Protein AF-A0A9X8E441-F1 (afdb_monomer)

Secondary structure (DSSP, 8-state):
-PEEP-TTTHHHHH-TTSTT---EEEEEE-TT--------SSGGG-SSEEEEEETTT-HHHHHHTT--SSSEEEEEETTEEEEE-S--SHHHHHHIIIIITTS--SS--EEE-

Organism: Aphanomyces astaci (NCBI:txid112090)

Mean predicted aligned error: 7.41 Å

Foldseek 3Di:
DEAEDAPVCCCVPQVLQDQPGAKEKEWAAAPPPPPCPDLPDQCPPDPHHYYYYHCVVRVVVCVVVVPDDPGWIWIRHRQKIWTDPDDSDPVVVNVCSVCVVPDDDDRIDMDGD

InterPro domains:
  IPR013766 Thioredoxin domain [PF00085] (2-95)
  IPR036249 Thioredoxin-like superfamily [SSF52833] (2-96)
  IPR051063 Protein Disulfide Isomerase [PTHR45672] (1-96)

Radius of gyration: 13.12 Å; Cα contacts (8 Å, |Δi|>4): 179; chains: 1; bounding box: 28×28×32 Å

pLDDT: mean 77.21, std 14.41, range [37.09, 93.19]

Solvent-accessible surface area (backbone atoms only — not comparable to full-atom values): 6696 Å² total; per-residue (Å²): 112,79,45,80,42,47,76,84,43,37,57,77,73,47,32,45,72,34,76,82,28,62,52,33,42,35,36,35,33,45,93,84,58,87,77,75,75,72,86,68,81,69,58,74,82,51,92,55,50,45,31,36,28,55,45,77,80,30,52,67,53,28,59,75,70,65,58,86,66,72,75,38,39,37,36,31,41,58,20,28,37,32,48,60,82,71,65,90,45,56,68,56,47,52,52,34,72,78,45,37,83,77,54,73,94,79,85,62,59,72,42,80,94

Structure (mmCIF, N/CA/C/O backbone):
data_AF-A0A9X8E441-F1
#
_entry.id   AF-A0A9X8E441-F1
#
loop_
_atom_site.group_PDB
_atom_site.id
_atom_site.type_symbol
_atom_site.label_atom_id
_atom_site.label_alt_id
_atom_site.label_comp_id
_atom_site.label_asym_id
_atom_site.label_entity_id
_atom_site.label_seq_id
_atom_site.pdbx_PDB_ins_code
_atom_site.Cartn_x
_atom_s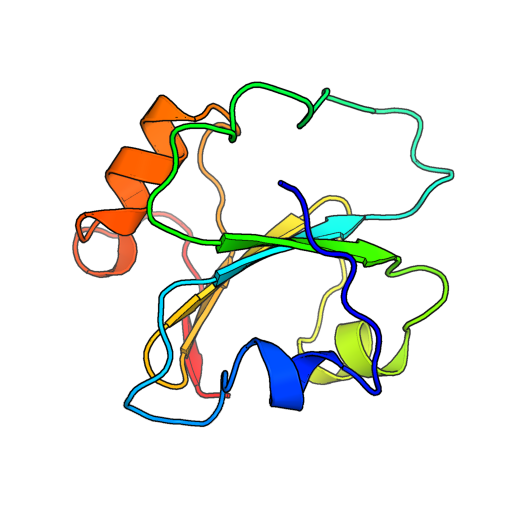ite.Cartn_y
_atom_site.Cartn_z
_atom_site.occupancy
_atom_site.B_iso_or_equiv
_atom_site.auth_seq_id
_atom_site.auth_comp_id
_atom_site.auth_asym_id
_atom_site.auth_atom_id
_atom_site.pdbx_PDB_model_num
ATOM 1 N N . MET A 1 1 ? 0.567 1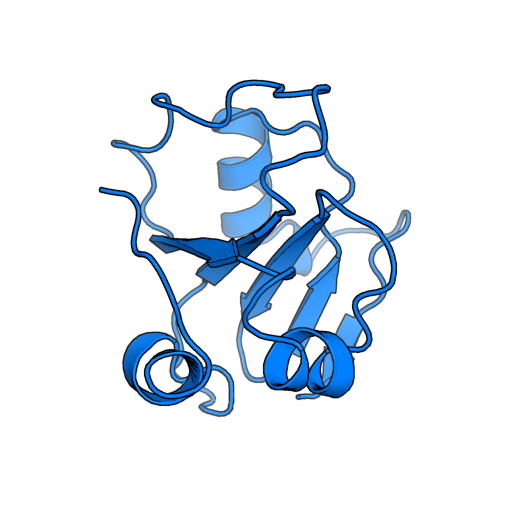2.568 -8.072 1.00 56.38 1 MET A N 1
ATOM 2 C CA . MET A 1 1 ? -0.445 12.616 -6.972 1.00 56.38 1 MET A CA 1
ATOM 3 C C . MET A 1 1 ? -0.461 11.290 -6.216 1.00 56.38 1 MET A C 1
ATOM 5 O O . MET A 1 1 ? -0.516 10.255 -6.862 1.00 56.38 1 MET A O 1
ATOM 9 N N . VAL A 1 2 ? -0.420 11.305 -4.878 1.00 69.50 2 VAL A N 1
ATOM 10 C CA . VAL A 1 2 ? -0.570 10.093 -4.041 1.00 69.50 2 VAL A CA 1
ATOM 11 C C . VAL A 1 2 ? -1.999 10.043 -3.505 1.00 69.50 2 VAL A C 1
ATOM 13 O O . VAL A 1 2 ? -2.449 11.026 -2.919 1.00 69.50 2 VAL A O 1
ATOM 16 N N . ILE A 1 3 ? -2.706 8.932 -3.717 1.00 83.62 3 ILE A N 1
ATOM 17 C CA . ILE A 1 3 ? -4.089 8.745 -3.250 1.00 83.62 3 ILE A CA 1
ATOM 18 C C . ILE A 1 3 ? -4.087 8.032 -1.896 1.00 83.62 3 ILE A C 1
ATOM 20 O O . ILE A 1 3 ? -3.486 6.970 -1.755 1.00 83.62 3 ILE A O 1
ATOM 24 N N . THR A 1 4 ? -4.797 8.567 -0.907 1.00 88.44 4 THR A N 1
ATOM 25 C CA . THR A 1 4 ? -5.047 7.837 0.343 1.00 88.44 4 THR A CA 1
ATOM 26 C C . THR A 1 4 ? -6.273 6.946 0.181 1.00 88.44 4 THR A C 1
ATOM 28 O O . THR A 1 4 ? -7.356 7.430 -0.146 1.00 88.44 4 THR A O 1
ATOM 31 N N . LEU A 1 5 ? -6.101 5.646 0.410 1.00 90.88 5 LEU A N 1
ATOM 32 C CA . LEU A 1 5 ? -7.180 4.665 0.409 1.00 90.88 5 LEU A CA 1
ATOM 33 C C . LEU A 1 5 ? -7.572 4.326 1.847 1.00 90.88 5 LEU A C 1
ATOM 35 O O . LEU A 1 5 ? -6.716 4.144 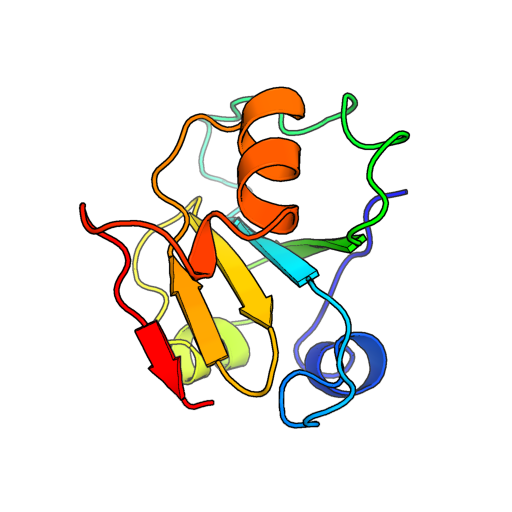2.713 1.00 90.88 5 LEU A O 1
ATOM 39 N N . THR A 1 6 ? -8.873 4.194 2.069 1.00 93.19 6 THR A N 1
ATOM 40 C CA . THR A 1 6 ? -9.473 3.706 3.313 1.00 93.19 6 THR A CA 1
ATOM 41 C C . THR A 1 6 ? -10.188 2.387 3.039 1.00 93.19 6 THR A C 1
ATOM 43 O O . THR A 1 6 ? -10.305 1.963 1.887 1.00 93.19 6 THR A O 1
ATOM 46 N N . ALA A 1 7 ? -10.695 1.732 4.086 1.00 90.25 7 ALA A N 1
ATOM 47 C CA . ALA A 1 7 ? -11.523 0.535 3.921 1.00 90.25 7 ALA A CA 1
ATOM 48 C C . ALA A 1 7 ? -12.721 0.769 2.977 1.00 90.25 7 ALA A C 1
ATOM 50 O O . ALA A 1 7 ? -13.038 -0.108 2.179 1.00 90.25 7 ALA A O 1
ATOM 51 N N . ASP A 1 8 ? -13.311 1.967 3.011 1.00 92.06 8 ASP A N 1
ATOM 52 C CA . ASP A 1 8 ? -14.496 2.311 2.220 1.00 92.06 8 ASP A CA 1
ATOM 53 C C . ASP A 1 8 ? -14.162 2.666 0.766 1.00 92.06 8 ASP A C 1
ATOM 55 O O . ASP A 1 8 ? -14.963 2.436 -0.140 1.00 92.06 8 ASP A O 1
ATOM 59 N N . THR A 1 9 ? -12.980 3.240 0.519 1.00 93.19 9 THR A N 1
ATOM 60 C CA . THR A 1 9 ? -12.609 3.727 -0.818 1.00 93.19 9 THR A CA 1
ATOM 61 C C . THR A 1 9 ? -11.764 2.741 -1.611 1.00 93.19 9 THR A C 1
ATOM 63 O O . THR A 1 9 ? -11.660 2.887 -2.829 1.00 93.19 9 THR A O 1
ATOM 66 N N . PHE A 1 10 ? -11.179 1.730 -0.958 1.00 93.12 10 PHE A N 1
ATOM 67 C CA . PHE A 1 10 ? -10.240 0.808 -1.593 1.00 93.12 10 PHE A CA 1
ATOM 68 C C . PHE A 1 10 ? -10.838 0.133 -2.829 1.00 93.12 10 PHE A C 1
ATOM 70 O O . PHE A 1 10 ? -10.311 0.302 -3.925 1.00 93.12 10 PHE A O 1
ATOM 77 N N . ASP A 1 11 ? -11.938 -0.609 -2.687 1.00 90.69 11 ASP A N 1
ATOM 78 C CA . ASP A 1 11 ? -12.504 -1.365 -3.813 1.00 90.69 11 ASP A CA 1
ATOM 79 C C . ASP A 1 11 ? -13.086 -0.437 -4.884 1.00 90.69 11 ASP A C 1
ATOM 81 O O . ASP A 1 11 ? -12.937 -0.700 -6.075 1.00 90.69 11 ASP A O 1
ATOM 85 N N . VAL A 1 12 ? -13.688 0.682 -4.471 1.00 90.56 12 VAL A N 1
ATOM 86 C CA . VAL A 1 12 ? -14.288 1.662 -5.386 1.00 90.56 12 VAL A CA 1
ATOM 87 C C . VAL A 1 12 ? -13.230 2.285 -6.294 1.00 90.56 12 VAL A C 1
ATOM 89 O O . VAL A 1 12 ? -13.448 2.395 -7.500 1.00 90.56 12 VAL A O 1
ATOM 92 N N . LEU A 1 13 ? -12.085 2.674 -5.732 1.00 89.88 13 LEU A N 1
ATOM 93 C CA . LEU A 1 13 ? -11.034 3.364 -6.477 1.00 89.88 13 LEU A CA 1
ATOM 94 C C . LEU A 1 13 ? -10.119 2.395 -7.222 1.00 89.88 13 LEU A C 1
ATOM 96 O O . LEU A 1 13 ? -9.777 2.642 -8.375 1.00 89.88 13 LEU A O 1
ATOM 100 N N . THR A 1 14 ? -9.734 1.290 -6.584 1.00 87.31 14 THR A N 1
ATOM 101 C CA . THR A 1 14 ? -8.782 0.344 -7.183 1.00 87.31 14 THR A CA 1
ATOM 102 C C . THR A 1 14 ? -9.440 -0.614 -8.160 1.00 87.31 14 THR A C 1
ATOM 104 O O . THR A 1 14 ? -8.769 -1.113 -9.060 1.00 87.31 14 THR A O 1
ATOM 107 N N . GLN A 1 15 ? -10.736 -0.898 -7.972 1.00 87.31 15 GLN A N 1
ATOM 108 C CA . GLN A 1 15 ? -11.447 -1.970 -8.663 1.00 87.31 15 GLN A CA 1
ATOM 109 C C . GLN A 1 15 ? -10.694 -3.305 -8.567 1.00 87.31 15 GLN A C 1
ATOM 111 O O . GLN A 1 15 ? -10.771 -4.109 -9.484 1.00 87.31 15 GLN A O 1
ATOM 116 N N . ALA A 1 16 ? -9.948 -3.559 -7.483 1.00 82.25 16 ALA A N 1
ATOM 117 C CA . ALA A 1 16 ? -8.950 -4.632 -7.423 1.00 82.25 16 ALA A CA 1
ATOM 118 C C . ALA A 1 16 ? -9.498 -6.049 -7.696 1.00 82.25 16 ALA A C 1
ATOM 120 O O . ALA A 1 16 ? -8.729 -6.939 -8.046 1.00 82.25 16 ALA A O 1
ATOM 121 N N . THR A 1 17 ? -10.810 -6.259 -7.569 1.00 82.44 17 THR A N 1
ATOM 122 C CA . THR A 1 17 ? -11.516 -7.516 -7.877 1.00 82.44 17 THR A CA 1
ATOM 123 C C . THR A 1 17 ? -12.067 -7.594 -9.311 1.00 82.44 17 THR A C 1
ATOM 125 O O . THR A 1 17 ? -12.613 -8.627 -9.698 1.00 82.44 17 THR A O 1
ATOM 128 N N . SER A 1 18 ? -11.898 -6.546 -10.119 1.00 83.00 18 SER A N 1
ATOM 129 C CA . SER A 1 18 ? -12.250 -6.484 -11.540 1.00 83.00 18 SER A CA 1
ATOM 130 C C . SER A 1 18 ? -11.085 -6.928 -12.424 1.00 83.00 18 SER A C 1
ATOM 132 O O . SER A 1 18 ? -9.918 -6.646 -12.152 1.00 83.00 18 SER A O 1
ATOM 134 N N . GLU A 1 19 ? -11.396 -7.593 -13.535 1.00 75.44 19 GLU A N 1
ATOM 135 C CA . GLU A 1 19 ? -10.399 -7.974 -14.544 1.00 75.44 19 GLU A CA 1
ATOM 136 C C . GLU A 1 19 ? -9.865 -6.769 -15.329 1.00 75.44 19 GLU A C 1
ATOM 138 O O . GLU A 1 19 ? -8.759 -6.831 -15.865 1.00 75.44 19 GLU A O 1
ATOM 143 N N . HIS A 1 20 ? -10.612 -5.662 -15.347 1.00 75.38 20 HIS A N 1
ATOM 144 C CA . HIS A 1 20 ? -10.256 -4.423 -16.047 1.00 75.38 20 HIS A CA 1
ATOM 145 C C . HIS A 1 20 ? -9.572 -3.386 -15.145 1.00 75.38 20 HIS A C 1
ATOM 147 O O . HIS A 1 20 ? -9.384 -2.242 -15.556 1.00 75.38 20 HIS A O 1
ATOM 153 N N . ALA A 1 21 ? -9.225 -3.762 -13.913 1.00 79.56 21 ALA A N 1
ATOM 154 C CA . ALA A 1 21 ? -8.500 -2.887 -13.007 1.00 79.56 21 ALA A CA 1
ATOM 155 C C . ALA A 1 21 ? -7.119 -2.535 -13.574 1.00 79.56 21 ALA A C 1
ATOM 157 O O . ALA A 1 21 ? -6.385 -3.412 -14.035 1.00 79.56 21 ALA A O 1
ATOM 158 N N . GLY A 1 22 ? -6.758 -1.252 -13.500 1.00 80.94 22 GLY A N 1
ATOM 159 C CA . GLY A 1 22 ? -5.387 -0.809 -13.741 1.00 80.94 22 GLY A CA 1
ATOM 160 C C . GLY A 1 22 ? -4.420 -1.340 -12.677 1.00 80.94 22 GLY A C 1
ATOM 161 O O . GLY A 1 22 ? -4.827 -1.950 -11.688 1.00 80.94 22 GLY A O 1
ATOM 162 N N . VAL A 1 23 ? -3.127 -1.085 -12.864 1.00 85.69 23 VAL A N 1
ATOM 163 C CA . VAL A 1 23 ? -2.102 -1.471 -11.887 1.00 85.69 23 VAL A CA 1
ATOM 164 C C . VAL A 1 23 ? -2.060 -0.446 -10.755 1.00 85.69 23 VAL A C 1
ATOM 166 O O . VAL A 1 23 ? -1.826 0.744 -10.984 1.00 85.69 23 VAL A O 1
ATOM 169 N N . TRP A 1 24 ? -2.255 -0.918 -9.523 1.00 88.38 24 TRP A N 1
ATOM 170 C CA . TRP A 1 24 ? -2.171 -0.095 -8.316 1.00 88.38 24 TRP A CA 1
ATOM 171 C C . TRP A 1 24 ? -1.022 -0.541 -7.432 1.00 88.38 24 TRP A C 1
ATOM 173 O O . TRP A 1 24 ? -0.956 -1.698 -7.019 1.00 88.38 24 TRP A O 1
ATOM 183 N N . PHE A 1 25 ? -0.159 0.402 -7.071 1.00 87.62 25 PHE A N 1
ATOM 184 C CA . PHE A 1 25 ? 0.846 0.201 -6.035 1.00 87.62 25 PHE A CA 1
ATOM 185 C C . PHE A 1 25 ? 0.303 0.799 -4.745 1.00 87.62 25 PHE A C 1
ATOM 187 O O . PHE A 1 25 ? 0.080 2.003 -4.662 1.00 87.62 25 PHE A O 1
ATOM 194 N N . VAL A 1 26 ? 0.083 -0.029 -3.730 1.00 90.12 26 VAL A N 1
ATOM 195 C CA . VAL A 1 26 ? -0.482 0.402 -2.451 1.00 90.12 26 VAL A CA 1
ATOM 196 C C . VAL A 1 26 ? 0.545 0.183 -1.355 1.00 90.12 26 VAL A C 1
ATOM 198 O O . VAL A 1 26 ? 0.905 -0.949 -1.029 1.00 90.12 26 VAL A O 1
ATOM 201 N N . ASN A 1 27 ? 1.020 1.277 -0.773 1.00 88.69 27 ASN A N 1
ATOM 202 C CA . ASN A 1 27 ? 1.910 1.247 0.375 1.00 88.69 27 ASN A CA 1
ATOM 203 C C . ASN A 1 27 ? 1.091 1.178 1.672 1.00 88.69 27 ASN A C 1
ATOM 205 O O . ASN A 1 27 ? 0.466 2.162 2.070 1.00 88.69 27 ASN A O 1
ATOM 209 N N . PHE A 1 28 ? 1.123 0.025 2.336 1.00 90.81 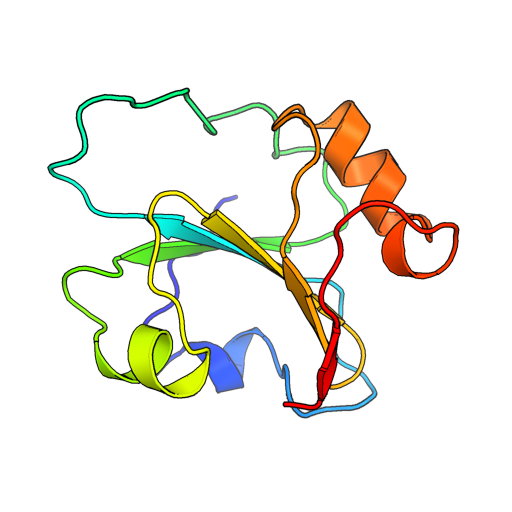28 PHE A N 1
ATOM 210 C CA . PHE A 1 28 ? 0.589 -0.153 3.683 1.00 90.81 28 PHE A CA 1
ATOM 211 C C . PHE A 1 28 ? 1.659 0.275 4.685 1.00 90.81 28 PHE A C 1
ATOM 213 O O . PHE A 1 28 ? 2.703 -0.378 4.810 1.00 90.81 28 PHE A O 1
ATOM 220 N N . TYR A 1 29 ? 1.410 1.377 5.388 1.00 87.00 29 TYR A N 1
ATOM 221 C CA . TYR A 1 29 ? 2.354 1.966 6.337 1.00 87.00 29 TYR A CA 1
ATOM 222 C C . TYR A 1 29 ? 1.711 2.157 7.713 1.00 87.00 29 TYR A C 1
ATOM 224 O O . TYR A 1 29 ? 0.492 2.167 7.832 1.00 87.00 29 TYR A O 1
ATOM 232 N N . ALA A 1 30 ? 2.541 2.309 8.745 1.00 85.69 30 ALA A N 1
ATOM 233 C CA . ALA A 1 30 ? 2.109 2.723 10.076 1.00 85.69 30 ALA A CA 1
ATOM 234 C C . ALA A 1 30 ? 2.871 4.004 10.468 1.00 85.69 30 ALA A C 1
ATOM 236 O O . ALA A 1 30 ? 4.100 4.029 10.323 1.00 85.69 30 ALA A O 1
ATOM 237 N N . PRO A 1 31 ? 2.192 5.063 10.944 1.00 77.06 31 PRO A N 1
ATOM 238 C CA . PRO A 1 31 ? 2.774 6.402 11.090 1.00 77.06 31 PRO A CA 1
ATOM 239 C C . PRO A 1 31 ? 3.857 6.491 12.175 1.00 77.06 31 PRO A C 1
ATOM 241 O O . PRO A 1 31 ? 4.737 7.342 12.104 1.00 77.06 31 PRO A O 1
ATOM 244 N N . TRP A 1 32 ? 3.841 5.585 13.153 1.00 74.69 32 TRP A N 1
ATOM 245 C CA . TRP A 1 32 ? 4.839 5.513 14.227 1.00 74.69 32 TRP A CA 1
ATOM 246 C C . TRP A 1 32 ? 6.128 4.777 13.840 1.00 74.69 32 TRP A C 1
ATOM 248 O O . TRP A 1 32 ? 7.071 4.722 14.631 1.00 74.69 32 TRP A O 1
ATOM 258 N N . TYR A 1 33 ? 6.195 4.173 12.651 1.00 71.25 33 TYR A N 1
ATOM 259 C CA . TYR A 1 33 ? 7.402 3.487 12.206 1.00 71.25 33 TYR A CA 1
ATOM 260 C C . TYR A 1 33 ? 8.414 4.513 11.672 1.00 71.25 33 TYR A C 1
ATOM 262 O O . TYR A 1 33 ? 8.382 4.896 10.505 1.00 71.25 33 TYR A O 1
ATOM 270 N N . ASN A 1 34 ? 9.333 4.954 12.539 1.00 50.53 34 ASN A N 1
ATOM 271 C CA . ASN A 1 34 ? 10.321 6.015 12.284 1.00 50.53 34 ASN A CA 1
ATOM 272 C C . ASN A 1 34 ? 11.470 5.618 11.319 1.00 50.53 34 ASN A C 1
ATOM 274 O O . ASN A 1 34 ? 12.555 6.191 11.354 1.00 50.53 34 ASN A O 1
ATOM 278 N N . HIS A 1 35 ? 11.249 4.635 10.442 1.00 55.03 35 HIS A N 1
ATOM 279 C CA . HIS A 1 35 ? 12.130 4.327 9.309 1.00 55.03 35 HIS A CA 1
ATOM 280 C C . HIS A 1 35 ? 11.487 4.825 8.020 1.00 55.03 35 HIS A C 1
ATOM 282 O O . HIS A 1 35 ? 11.245 4.066 7.074 1.00 55.03 35 HIS A O 1
ATOM 288 N N . PHE A 1 36 ? 11.161 6.116 8.017 1.00 50.59 36 PHE A N 1
ATOM 289 C CA . PHE A 1 36 ? 10.579 6.798 6.876 1.00 50.59 36 PHE A CA 1
ATOM 290 C C . PHE A 1 36 ? 11.634 6.891 5.765 1.00 50.59 36 PHE A C 1
ATOM 292 O O . PHE A 1 36 ? 12.300 7.906 5.598 1.00 50.59 36 PHE A O 1
ATOM 299 N N . ASN A 1 37 ? 11.812 5.814 4.997 1.00 50.31 37 ASN A N 1
ATOM 300 C CA . ASN A 1 37 ? 12.424 5.927 3.682 1.00 50.31 37 ASN A CA 1
ATOM 301 C C . ASN A 1 37 ? 11.362 6.519 2.761 1.00 50.31 37 ASN A C 1
ATOM 303 O O . ASN A 1 37 ? 10.462 5.838 2.267 1.00 50.31 37 ASN A O 1
ATOM 307 N N . THR A 1 38 ? 11.463 7.835 2.652 1.00 52.22 38 THR A N 1
ATOM 308 C CA . THR A 1 38 ? 10.764 8.788 1.804 1.00 52.22 38 THR A CA 1
ATOM 309 C C . THR A 1 38 ? 10.305 8.166 0.477 1.00 52.22 38 THR A C 1
ATOM 311 O O . THR A 1 38 ? 11.042 8.114 -0.499 1.00 52.22 38 THR A O 1
ATOM 314 N N . LEU A 1 39 ? 9.044 7.728 0.416 1.00 56.22 39 LEU A N 1
ATOM 315 C CA . LEU A 1 39 ? 8.328 7.425 -0.838 1.00 56.22 39 LEU A CA 1
ATOM 316 C C . LEU A 1 39 ? 7.676 8.689 -1.445 1.00 56.22 39 LEU A C 1
ATOM 318 O O . LEU A 1 39 ? 6.783 8.613 -2.282 1.00 56.22 39 LEU A O 1
ATOM 322 N N . LYS A 1 40 ? 8.116 9.876 -1.022 1.00 49.59 40 LYS A N 1
ATOM 323 C CA . LYS A 1 40 ? 7.723 11.192 -1.543 1.00 49.59 40 LYS A CA 1
ATOM 324 C C . LYS A 1 40 ? 8.996 11.843 -2.094 1.00 49.59 40 LYS A C 1
ATOM 326 O O . LYS A 1 40 ? 9.955 11.863 -1.329 1.00 49.59 40 LYS A O 1
ATOM 331 N N . PRO A 1 41 ? 9.077 12.395 -3.322 1.00 50.03 41 PRO A N 1
ATOM 332 C CA . PRO A 1 41 ? 8.053 12.706 -4.321 1.00 50.03 41 PRO A CA 1
ATOM 333 C C . PRO A 1 41 ? 8.508 12.315 -5.746 1.00 50.03 41 PRO A C 1
ATOM 335 O O . PRO A 1 41 ? 8.502 13.131 -6.654 1.00 50.03 41 PRO A O 1
ATOM 338 N N . ALA A 1 42 ? 8.988 11.093 -5.953 1.00 51.22 42 ALA A N 1
ATOM 339 C CA . ALA A 1 42 ? 9.522 10.722 -7.266 1.00 51.22 42 ALA A CA 1
ATOM 340 C C . ALA A 1 42 ? 8.428 10.117 -8.200 1.00 51.22 42 ALA A C 1
ATOM 342 O O . ALA A 1 42 ? 8.666 9.798 -9.357 1.00 51.22 42 ALA A O 1
ATOM 343 N N . PHE A 1 43 ? 7.188 10.010 -7.714 1.00 54.53 43 PHE A N 1
ATOM 344 C CA . PHE A 1 43 ? 6.082 9.294 -8.365 1.00 54.53 43 PHE A CA 1
ATOM 345 C C . PHE A 1 43 ? 5.192 10.120 -9.295 1.00 54.53 43 PHE A C 1
ATOM 347 O O . PHE A 1 43 ? 4.229 9.570 -9.824 1.00 54.53 43 PHE A O 1
ATOM 354 N N . ASP A 1 44 ? 5.465 11.408 -9.495 1.00 52.62 44 ASP A N 1
ATOM 355 C CA . ASP A 1 44 ? 4.613 12.225 -10.370 1.00 52.62 44 ASP A CA 1
ATOM 356 C C . ASP A 1 44 ? 4.688 11.802 -11.854 1.00 52.62 44 ASP A C 1
ATOM 358 O O . ASP A 1 44 ? 3.765 12.107 -12.603 1.00 52.62 44 ASP A O 1
ATOM 362 N N . ASP A 1 45 ? 5.683 10.986 -12.234 1.00 53.31 45 ASP A N 1
ATOM 363 C CA . ASP A 1 45 ? 5.874 10.471 -13.601 1.00 53.31 45 ASP A CA 1
ATOM 364 C C . ASP A 1 45 ? 5.419 9.006 -13.810 1.00 53.31 45 ASP A C 1
ATOM 366 O O . ASP A 1 45 ? 5.746 8.385 -14.827 1.00 53.31 45 ASP A O 1
ATOM 370 N N . LEU A 1 46 ? 4.690 8.402 -12.862 1.00 57.44 46 LEU A N 1
ATOM 371 C CA . LEU A 1 46 ? 4.176 7.036 -13.026 1.00 57.44 46 LEU A CA 1
ATOM 372 C C . LEU A 1 46 ? 2.826 7.004 -13.763 1.00 57.44 46 LEU A C 1
ATOM 374 O O . LEU A 1 46 ? 1.867 7.641 -13.342 1.00 57.44 46 LEU A O 1
ATOM 378 N N . ALA A 1 47 ? 2.729 6.179 -14.814 1.00 61.28 47 ALA A N 1
ATOM 379 C CA . ALA A 1 47 ? 1.451 5.720 -15.370 1.00 61.28 47 ALA A CA 1
ATOM 380 C C . ALA A 1 47 ? 0.602 4.890 -14.373 1.00 61.28 47 ALA A C 1
ATOM 382 O O . ALA A 1 47 ? -0.618 5.069 -14.368 1.00 61.28 47 ALA A O 1
ATOM 383 N N . PRO A 1 48 ? 1.179 4.010 -13.521 1.00 68.38 48 PRO A N 1
ATOM 384 C CA . PRO A 1 48 ? 0.411 3.341 -12.473 1.00 68.38 48 PRO A CA 1
ATOM 385 C C . PRO A 1 48 ? 0.133 4.261 -11.283 1.00 68.38 48 PRO A C 1
ATOM 387 O O . PRO A 1 48 ? 0.944 5.114 -10.914 1.00 68.38 48 PRO A O 1
ATOM 390 N N . VAL A 1 49 ? -1.009 4.047 -10.629 1.00 76.50 49 VAL A N 1
ATOM 391 C CA . VAL A 1 49 ? -1.433 4.881 -9.503 1.00 76.50 49 VAL A CA 1
ATOM 392 C C . VAL A 1 49 ? -0.756 4.407 -8.218 1.00 76.50 49 VAL A C 1
ATOM 394 O O . VAL A 1 49 ? -0.906 3.253 -7.805 1.00 76.50 49 VAL A O 1
ATOM 397 N N . LEU A 1 50 ? -0.018 5.312 -7.565 1.00 81.00 50 LEU A N 1
ATOM 398 C CA . LEU A 1 50 ? 0.503 5.089 -6.220 1.00 81.00 50 LEU A CA 1
ATOM 399 C C . LEU A 1 50 ? -0.521 5.547 -5.179 1.00 81.00 50 LEU A C 1
ATOM 401 O O . LEU A 1 50 ? -0.944 6.707 -5.148 1.00 81.00 50 LEU A O 1
ATOM 405 N N . ALA A 1 51 ? -0.846 4.634 -4.276 1.00 88.06 51 ALA A N 1
ATOM 406 C CA . ALA A 1 51 ? -1.728 4.870 -3.158 1.00 88.06 51 ALA A CA 1
ATOM 407 C C . ALA A 1 51 ? -1.094 4.479 -1.823 1.00 88.06 51 ALA A C 1
ATOM 409 O O . ALA A 1 51 ? -0.146 3.694 -1.749 1.00 88.06 51 ALA A O 1
ATOM 410 N N . THR A 1 52 ? -1.644 5.020 -0.746 1.00 88.75 52 THR A N 1
ATOM 411 C CA . THR A 1 52 ? -1.234 4.718 0.624 1.00 88.75 52 THR A CA 1
ATOM 412 C C . THR A 1 52 ? -2.429 4.308 1.463 1.00 88.75 52 THR A C 1
ATOM 414 O O . THR A 1 52 ? -3.498 4.902 1.344 1.00 88.75 52 THR A O 1
ATOM 417 N N . VAL A 1 53 ? -2.225 3.334 2.344 1.00 91.31 53 VAL A N 1
ATOM 418 C CA . VAL A 1 53 ? -3.186 2.936 3.376 1.00 91.31 53 VAL A CA 1
ATOM 419 C C . VAL A 1 53 ? -2.494 3.062 4.721 1.00 91.31 53 VAL A C 1
ATOM 421 O O . VAL A 1 53 ? -1.428 2.468 4.920 1.00 91.31 53 VAL A O 1
ATOM 424 N N . ASP A 1 54 ? -3.114 3.796 5.643 1.00 91.19 54 ASP A N 1
ATOM 425 C CA . ASP A 1 54 ? -2.715 3.738 7.042 1.00 91.19 54 ASP A CA 1
ATOM 426 C C . ASP A 1 54 ? -3.188 2.408 7.644 1.00 91.19 54 ASP A C 1
ATOM 428 O O . ASP A 1 54 ? -4.361 2.186 7.953 1.00 91.19 54 ASP A O 1
ATOM 432 N N . ALA A 1 55 ? -2.248 1.481 7.766 1.00 89.31 55 ALA A N 1
ATOM 433 C CA . ALA A 1 55 ? -2.487 0.150 8.289 1.00 89.31 55 ALA A CA 1
ATOM 434 C C . ALA A 1 55 ? -2.802 0.145 9.791 1.00 89.31 55 ALA A C 1
ATOM 436 O O . ALA A 1 55 ? -3.303 -0.862 10.297 1.00 89.31 55 ALA A O 1
ATOM 437 N N . SER A 1 56 ? -2.502 1.240 10.495 1.00 86.62 56 SER A N 1
ATOM 438 C CA . SER A 1 56 ? -2.837 1.392 11.905 1.00 86.62 56 SER A CA 1
ATOM 439 C C . SER A 1 56 ? -4.300 1.687 12.169 1.00 86.62 56 SER A C 1
ATOM 441 O O . SER A 1 56 ? -4.810 1.318 13.221 1.00 86.62 56 SER A O 1
ATOM 443 N N . GLU A 1 57 ? -4.972 2.332 11.222 1.00 90.75 57 GLU A N 1
ATOM 444 C CA . GLU A 1 57 ? -6.378 2.706 11.354 1.00 90.75 57 GLU A CA 1
ATOM 445 C C . GLU A 1 57 ? -7.283 1.756 10.558 1.00 90.75 57 GLU A C 1
ATOM 447 O O . GLU A 1 57 ? -8.438 1.523 10.915 1.00 90.75 57 GLU A O 1
ATOM 452 N N . HIS A 1 58 ? -6.753 1.129 9.504 1.00 92.31 58 HIS A N 1
ATOM 453 C CA . HIS A 1 58 ? -7.518 0.279 8.593 1.00 92.31 58 HIS A CA 1
ATOM 454 C C . HIS A 1 58 ? -7.219 -1.218 8.759 1.00 92.31 58 HIS A C 1
ATOM 456 O O . HIS A 1 58 ? -6.883 -1.921 7.800 1.00 92.31 58 HIS A O 1
ATOM 462 N N . PHE A 1 59 ? -7.427 -1.740 9.974 1.00 88.88 59 PHE A N 1
ATOM 463 C CA . PHE A 1 59 ? -7.228 -3.161 10.305 1.00 88.88 59 PHE A CA 1
ATOM 464 C C . PHE A 1 59 ? -8.018 -4.135 9.420 1.00 88.88 59 PHE A C 1
ATOM 466 O O . PHE A 1 59 ? -7.603 -5.274 9.211 1.00 88.88 59 PHE A O 1
ATOM 473 N N . GLN A 1 60 ? -9.163 -3.710 8.881 1.00 92.56 60 GLN A N 1
ATOM 474 C CA . GLN A 1 60 ? -9.957 -4.546 7.980 1.00 92.56 60 GLN A CA 1
ATOM 475 C C . GLN A 1 60 ? -9.203 -4.856 6.681 1.00 92.56 60 GLN A C 1
ATOM 477 O O . GLN A 1 60 ? -9.183 -6.006 6.242 1.00 92.56 60 GLN A O 1
ATOM 482 N N . LEU A 1 61 ? -8.524 -3.861 6.099 1.00 92.38 61 LEU A N 1
ATOM 483 C CA . LEU A 1 61 ? -7.728 -4.048 4.886 1.00 92.38 61 LEU A CA 1
ATOM 484 C C . LEU A 1 61 ? -6.485 -4.892 5.165 1.00 92.38 61 LEU A C 1
ATOM 486 O O . LEU A 1 61 ? -6.160 -5.794 4.393 1.00 92.38 61 LEU A O 1
ATOM 490 N N . THR A 1 62 ? -5.809 -4.648 6.289 1.00 91.44 62 THR A N 1
ATOM 491 C CA . THR A 1 62 ? -4.61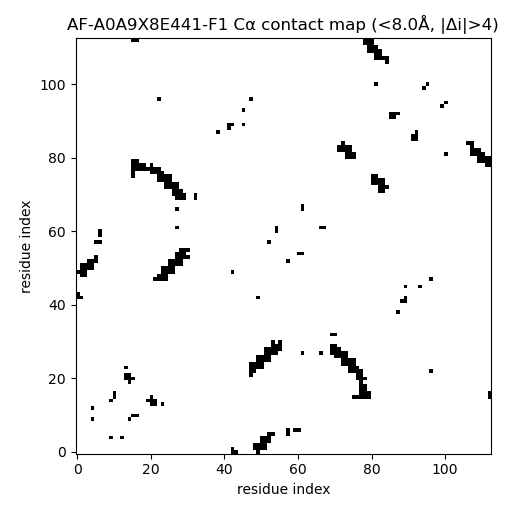7 -5.423 6.656 1.00 91.44 62 THR A CA 1
ATOM 492 C C . THR A 1 62 ? -4.971 -6.876 6.959 1.00 91.44 62 THR A C 1
ATOM 494 O O . THR A 1 62 ? -4.257 -7.776 6.524 1.00 91.44 62 THR A O 1
ATOM 497 N N . SER A 1 63 ? -6.114 -7.132 7.597 1.00 91.94 63 SER A N 1
ATOM 498 C CA . SER A 1 63 ? -6.653 -8.479 7.796 1.00 91.94 63 SER A CA 1
ATOM 499 C C . SER A 1 63 ? -7.018 -9.150 6.466 1.00 91.94 63 SER A C 1
ATOM 501 O O . SER A 1 63 ? -6.524 -10.245 6.177 1.00 91.94 63 SER A O 1
ATOM 503 N N . ARG A 1 64 ? -7.800 -8.470 5.610 1.00 90.44 64 ARG A N 1
ATOM 504 C CA . ARG A 1 64 ? -8.231 -8.970 4.291 1.00 90.44 64 ARG A CA 1
ATOM 505 C C . ARG A 1 64 ? -7.044 -9.393 3.430 1.00 90.44 64 ARG A C 1
ATOM 507 O O . ARG A 1 64 ? -7.030 -10.500 2.899 1.00 90.44 64 ARG A O 1
ATOM 514 N N . PHE A 1 65 ? -6.022 -8.546 3.348 1.00 90.75 65 PHE A N 1
ATOM 515 C CA . PHE A 1 65 ? -4.827 -8.799 2.541 1.00 90.75 65 PHE A CA 1
ATOM 516 C C . PHE A 1 65 ? -3.700 -9.491 3.319 1.00 90.75 65 PHE A C 1
ATOM 518 O O . PHE A 1 65 ? -2.602 -9.671 2.798 1.00 90.75 65 PHE A O 1
ATOM 525 N N . ARG A 1 66 ? -3.965 -9.927 4.559 1.00 90.25 66 ARG A N 1
ATOM 526 C CA . ARG A 1 66 ? -3.012 -10.625 5.438 1.00 90.25 66 ARG A CA 1
ATOM 527 C C . ARG A 1 66 ? -1.676 -9.890 5.582 1.00 90.25 66 ARG A C 1
ATOM 529 O O . ARG A 1 66 ? -0.616 -10.517 5.640 1.00 90.25 66 ARG A O 1
ATOM 536 N N . ILE A 1 67 ? -1.730 -8.567 5.653 1.00 89.69 67 ILE A N 1
ATOM 537 C CA . ILE A 1 67 ? -0.567 -7.721 5.871 1.00 89.69 67 ILE A CA 1
ATOM 538 C C . ILE A 1 67 ? -0.150 -7.831 7.335 1.00 89.69 67 ILE A C 1
ATOM 540 O O . ILE A 1 67 ? -0.921 -7.539 8.243 1.00 89.69 67 ILE A O 1
ATOM 544 N N . ARG A 1 68 ? 1.080 -8.296 7.559 1.00 87.00 68 ARG A N 1
ATOM 545 C CA . ARG A 1 68 ? 1.647 -8.528 8.901 1.00 87.00 68 ARG A CA 1
ATOM 546 C C . ARG A 1 68 ? 2.919 -7.735 9.166 1.00 87.00 68 ARG A C 1
ATOM 548 O O . ARG A 1 68 ? 3.430 -7.745 10.279 1.00 87.00 68 ARG A O 1
ATOM 555 N N . THR A 1 69 ? 3.450 -7.089 8.138 1.00 85.00 69 THR A N 1
ATOM 556 C CA . THR A 1 69 ? 4.726 -6.387 8.185 1.00 85.00 69 THR A CA 1
ATOM 557 C C . THR A 1 69 ? 4.545 -5.037 7.527 1.00 85.00 69 THR A C 1
ATOM 559 O O . THR A 1 69 ? 3.925 -4.942 6.470 1.00 85.00 69 THR A O 1
ATOM 562 N N . TYR A 1 70 ? 5.104 -4.010 8.156 1.00 83.19 70 TYR A N 1
ATOM 563 C CA . TYR A 1 70 ? 5.045 -2.636 7.686 1.00 83.19 70 TYR A CA 1
ATOM 564 C C . TYR A 1 70 ? 6.449 -2.022 7.718 1.00 83.19 70 TYR A C 1
ATOM 566 O O . TYR A 1 70 ? 7.236 -2.376 8.597 1.00 83.19 70 TYR A O 1
ATOM 574 N N . PRO A 1 71 ? 6.756 -1.081 6.811 1.00 85.38 71 PRO A N 1
ATOM 575 C CA . PRO A 1 71 ? 5.985 -0.745 5.612 1.00 85.38 71 PRO A CA 1
ATOM 576 C C . PRO A 1 71 ? 6.114 -1.831 4.529 1.00 85.38 71 PRO A C 1
ATOM 578 O O . PRO A 1 71 ? 7.195 -2.398 4.350 1.00 85.38 71 PRO A O 1
ATOM 581 N N . ILE A 1 72 ? 5.049 -2.073 3.760 1.00 86.44 72 ILE A N 1
ATOM 582 C CA . ILE A 1 72 ? 5.045 -2.997 2.613 1.00 86.44 72 ILE A CA 1
ATOM 583 C C . ILE A 1 72 ? 4.286 -2.395 1.427 1.00 86.44 72 ILE A C 1
ATOM 585 O O . ILE A 1 72 ? 3.241 -1.772 1.602 1.00 86.44 72 ILE A O 1
ATOM 589 N N . ILE A 1 73 ? 4.808 -2.601 0.215 1.00 87.88 73 ILE A N 1
ATOM 590 C CA . ILE A 1 73 ? 4.125 -2.224 -1.025 1.00 87.88 73 ILE A CA 1
ATOM 591 C C . ILE A 1 73 ? 3.465 -3.474 -1.597 1.00 87.88 73 ILE A C 1
ATOM 593 O O . ILE A 1 73 ? 4.139 -4.469 -1.871 1.00 87.88 73 ILE A O 1
ATOM 597 N N . MET A 1 74 ? 2.154 -3.402 -1.785 1.00 89.31 74 MET A N 1
ATOM 598 C CA . MET A 1 74 ? 1.364 -4.421 -2.461 1.00 89.31 74 MET A CA 1
ATOM 599 C C . MET A 1 74 ? 0.957 -3.912 -3.834 1.00 89.31 74 MET A C 1
ATOM 601 O O . MET A 1 74 ? 0.480 -2.787 -3.958 1.00 89.31 74 MET A O 1
ATOM 605 N N . VAL A 1 75 ? 1.144 -4.737 -4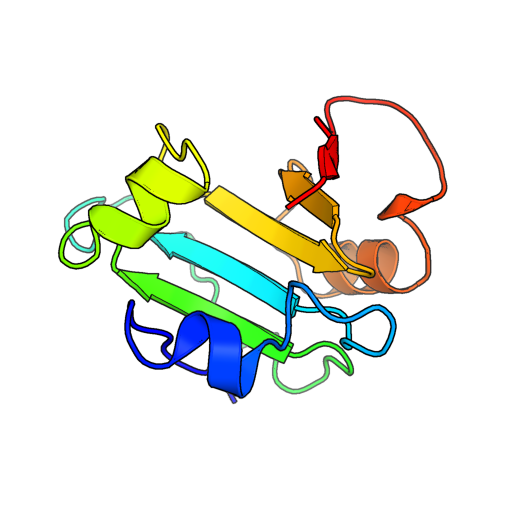.856 1.00 89.06 75 VAL A N 1
ATOM 606 C CA . VAL A 1 75 ? 0.732 -4.428 -6.225 1.00 89.06 75 VAL A CA 1
ATOM 607 C C . VAL A 1 75 ? -0.534 -5.196 -6.536 1.00 89.06 75 VAL A C 1
ATOM 609 O O . VAL A 1 75 ? -0.546 -6.416 -6.398 1.00 89.06 75 VAL A O 1
ATOM 612 N N . PHE A 1 76 ? -1.575 -4.483 -6.946 1.00 89.25 76 PHE A N 1
ATOM 613 C CA . PHE A 1 76 ? -2.860 -5.039 -7.345 1.00 89.25 76 PHE A CA 1
ATOM 614 C C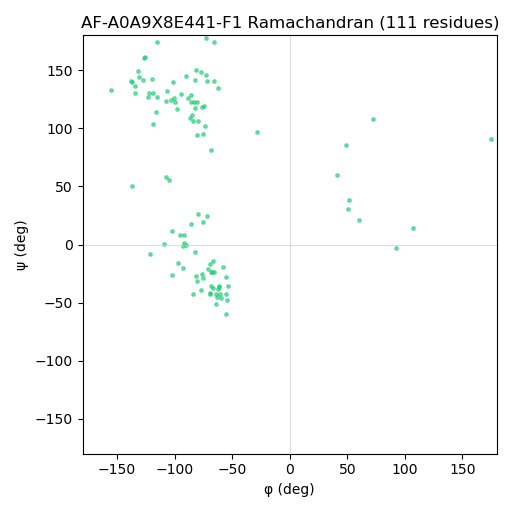 . PHE A 1 76 ? -3.001 -4.933 -8.860 1.00 89.25 76 PHE A C 1
ATOM 616 O O . PHE A 1 76 ? -2.869 -3.846 -9.420 1.00 89.25 76 PHE A O 1
ATOM 623 N N . VAL A 1 77 ? -3.229 -6.067 -9.515 1.00 85.62 77 VAL A N 1
ATOM 624 C CA . VAL A 1 77 ? -3.371 -6.170 -10.971 1.00 85.62 77 VAL A CA 1
ATOM 625 C C . VAL A 1 77 ? -4.208 -7.403 -11.308 1.00 85.62 77 VAL A C 1
ATOM 627 O O . VAL A 1 77 ? -3.967 -8.469 -10.748 1.00 85.62 77 VAL A O 1
ATOM 630 N N . HIS A 1 78 ? -5.205 -7.266 -12.187 1.00 82.31 78 HIS A N 1
ATOM 631 C CA . HIS A 1 78 ? -6.065 -8.364 -12.664 1.00 82.31 78 HIS A CA 1
ATOM 632 C C . HIS A 1 78 ? -6.487 -9.361 -11.563 1.00 82.31 78 HIS A C 1
ATOM 634 O O . HIS A 1 78 ? -6.163 -10.551 -11.626 1.00 82.31 78 HIS A O 1
ATOM 640 N N . ARG A 1 79 ? -7.182 -8.881 -10.518 1.00 84.88 79 ARG A N 1
ATOM 641 C CA . ARG A 1 79 ? -7.676 -9.727 -9.405 1.00 84.88 79 ARG A CA 1
ATOM 642 C C . ARG A 1 79 ? -6.589 -10.464 -8.631 1.00 84.88 79 ARG A C 1
ATOM 644 O O . ARG A 1 79 ? -6.837 -11.489 -7.995 1.00 84.88 79 ARG A O 1
ATOM 651 N N . SER A 1 80 ? -5.367 -9.965 -8.717 1.00 85.81 80 SER A N 1
ATOM 652 C CA . SER A 1 80 ? -4.196 -10.575 -8.117 1.00 85.81 80 SER A CA 1
ATOM 653 C C . SER A 1 80 ? -3.427 -9.525 -7.335 1.00 85.81 80 SER A C 1
ATOM 655 O O . SER A 1 80 ? -3.360 -8.357 -7.717 1.00 85.81 80 SER A O 1
ATOM 657 N N . MET A 1 81 ? -2.850 -9.952 -6.218 1.00 88.06 81 MET A N 1
ATOM 658 C CA . MET A 1 81 ? -2.003 -9.126 -5.367 1.00 88.06 81 MET A CA 1
ATOM 659 C C . MET A 1 81 ? -0.598 -9.719 -5.272 1.00 88.06 81 MET A C 1
ATOM 661 O O . MET A 1 81 ? -0.436 -10.937 -5.166 1.00 88.06 81 MET A O 1
ATOM 665 N N . TYR A 1 82 ? 0.406 -8.848 -5.252 1.00 87.56 82 TYR A N 1
ATOM 666 C CA . TYR A 1 82 ? 1.819 -9.212 -5.226 1.00 87.56 82 TYR A CA 1
ATOM 667 C C . TYR A 1 82 ? 2.555 -8.366 -4.190 1.00 87.56 82 TYR A C 1
ATOM 669 O O . TYR A 1 82 ? 2.439 -7.142 -4.189 1.00 87.56 82 TYR A O 1
ATOM 677 N N . ALA A 1 83 ? 3.335 -9.000 -3.316 1.00 87.56 83 ALA A N 1
ATOM 678 C CA . ALA A 1 83 ? 4.233 -8.268 -2.428 1.00 87.56 83 ALA A CA 1
ATOM 679 C C . ALA A 1 83 ? 5.457 -7.780 -3.214 1.00 87.56 83 ALA A C 1
ATOM 681 O O . ALA A 1 83 ? 6.225 -8.591 -3.736 1.00 87.56 83 ALA A O 1
ATOM 682 N N . TYR A 1 84 ? 5.655 -6.465 -3.285 1.00 84.50 84 TYR A N 1
ATOM 683 C CA . TYR A 1 84 ? 6.830 -5.881 -3.918 1.00 84.50 84 TYR A CA 1
ATOM 684 C C . TYR A 1 84 ? 8.011 -5.879 -2.943 1.00 84.50 84 TYR A C 1
ATOM 686 O O . TYR A 1 84 ? 7.973 -5.234 -1.894 1.00 84.50 84 TYR A O 1
ATOM 694 N N . GLN A 1 85 ? 9.067 -6.607 -3.305 1.00 81.62 85 GLN A N 1
ATOM 695 C CA . GLN A 1 85 ? 10.300 -6.740 -2.516 1.00 81.62 85 GLN A CA 1
ATOM 696 C C . GLN A 1 85 ? 11.501 -6.021 -3.146 1.00 81.62 85 GLN A C 1
ATOM 698 O O . GLN A 1 85 ? 12.606 -6.074 -2.612 1.00 81.62 85 GLN A O 1
ATOM 703 N N . GLY A 1 86 ? 11.294 -5.367 -4.291 1.00 78.88 86 GLY A N 1
ATOM 704 C CA . GLY A 1 86 ? 12.330 -4.598 -4.962 1.00 78.88 86 GLY A CA 1
ATOM 705 C C . GLY A 1 86 ? 12.658 -3.293 -4.239 1.00 78.88 86 GLY A C 1
ATOM 706 O O . GLY A 1 86 ? 12.054 -2.912 -3.232 1.00 78.88 86 GLY A O 1
ATOM 707 N N . SER A 1 87 ? 13.633 -2.582 -4.790 1.00 79.31 87 SER A N 1
ATOM 708 C CA . SER A 1 87 ? 13.994 -1.254 -4.315 1.00 79.31 87 SER A CA 1
ATOM 709 C C . SER A 1 87 ? 12.854 -0.261 -4.559 1.00 79.31 87 SER A C 1
ATOM 711 O O . SER A 1 87 ? 12.202 -0.269 -5.595 1.00 79.31 87 SER A O 1
ATOM 713 N N . ARG A 1 88 ? 12.608 0.636 -3.606 1.00 77.88 88 ARG A N 1
ATOM 714 C CA . ARG A 1 88 ? 11.488 1.592 -3.641 1.00 77.88 88 ARG A CA 1
ATOM 715 C C . ARG A 1 88 ? 11.754 2.813 -4.529 1.00 77.88 88 ARG A C 1
ATOM 717 O O . ARG A 1 88 ? 11.198 3.882 -4.285 1.00 77.88 88 ARG A O 1
ATOM 724 N N . THR A 1 89 ? 12.620 2.677 -5.534 1.00 76.00 89 THR A N 1
ATOM 725 C CA . THR A 1 89 ? 12.832 3.743 -6.515 1.00 76.00 89 THR A CA 1
ATOM 726 C C . THR A 1 89 ? 11.750 3.708 -7.587 1.00 76.00 89 THR A C 1
ATOM 728 O O . THR A 1 89 ? 11.234 2.657 -7.959 1.00 76.00 89 THR A O 1
ATOM 731 N N . VAL A 1 90 ? 11.448 4.877 -8.140 1.00 73.50 90 VAL A N 1
ATOM 732 C CA . VAL A 1 90 ? 10.502 5.052 -9.255 1.00 73.50 90 VAL A CA 1
ATOM 733 C C . VAL A 1 90 ? 10.877 4.187 -10.438 1.00 73.50 90 VAL A C 1
ATOM 735 O O . VAL A 1 90 ? 10.023 3.542 -11.034 1.00 73.50 90 VAL A O 1
ATOM 738 N N . ARG A 1 91 ? 12.172 4.141 -10.754 1.00 76.62 91 ARG A N 1
ATOM 739 C CA . ARG A 1 91 ? 12.701 3.354 -11.863 1.00 76.62 91 ARG A CA 1
ATOM 740 C C . ARG A 1 91 ? 12.384 1.871 -11.689 1.00 76.62 91 ARG A C 1
ATOM 742 O O . ARG A 1 91 ? 11.946 1.228 -12.638 1.00 76.62 91 ARG A O 1
ATOM 749 N N . ASP A 1 92 ? 12.595 1.339 -10.490 1.00 78.81 92 ASP A N 1
ATOM 750 C CA . ASP A 1 92 ? 12.406 -0.087 -10.225 1.00 78.81 92 ASP A CA 1
ATOM 751 C C . ASP A 1 92 ? 10.911 -0.450 -10.111 1.00 78.81 92 ASP A C 1
ATOM 753 O O . ASP A 1 92 ? 10.522 -1.578 -10.416 1.00 78.81 92 ASP A O 1
ATOM 757 N N . LEU A 1 93 ? 10.053 0.508 -9.744 1.00 77.81 93 LEU A N 1
ATOM 758 C CA . LEU A 1 93 ? 8.595 0.348 -9.756 1.00 77.81 93 LEU A CA 1
ATOM 759 C C . LEU A 1 93 ? 8.014 0.443 -11.176 1.00 77.81 93 LEU A C 1
ATOM 761 O O . LEU A 1 93 ? 7.174 -0.378 -11.534 1.00 77.81 93 LEU A O 1
ATOM 765 N N . LEU A 1 94 ? 8.525 1.343 -12.026 1.00 77.31 94 LEU A N 1
ATOM 766 C CA . LEU A 1 94 ? 8.202 1.388 -13.464 1.00 77.31 94 LEU A CA 1
ATOM 767 C C . LEU A 1 94 ? 8.593 0.099 -14.177 1.00 77.31 94 LEU A C 1
ATOM 769 O O . LEU A 1 94 ? 7.854 -0.402 -15.021 1.00 77.31 94 LEU A O 1
ATOM 773 N N . ALA A 1 95 ? 9.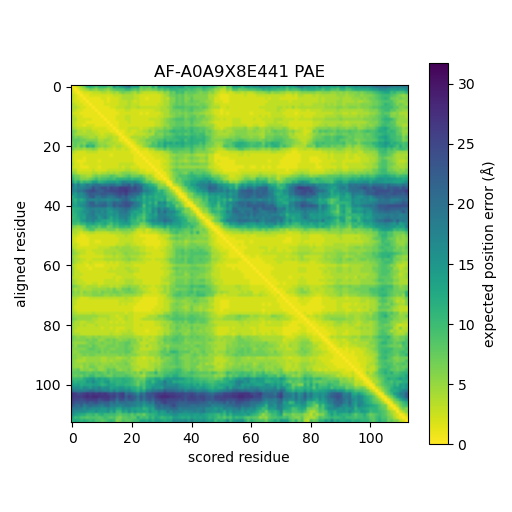770 -0.436 -13.854 1.00 77.56 95 ALA A N 1
ATOM 774 C CA . ALA A 1 95 ? 10.203 -1.715 -14.395 1.00 77.56 95 ALA A CA 1
ATOM 775 C C . ALA A 1 95 ? 9.241 -2.845 -13.988 1.00 77.56 95 ALA A C 1
ATOM 777 O O . ALA A 1 95 ? 8.965 -3.734 -14.791 1.00 77.56 95 ALA A O 1
ATOM 778 N N . PHE A 1 96 ? 8.693 -2.786 -12.769 1.00 77.38 96 PHE A N 1
ATOM 779 C CA . PHE A 1 96 ? 7.704 -3.752 -12.301 1.00 77.38 96 PHE A CA 1
ATOM 780 C C . PHE A 1 96 ? 6.358 -3.624 -13.029 1.00 77.38 96 PHE A C 1
ATOM 782 O O . PHE A 1 96 ? 5.796 -4.637 -13.439 1.00 77.38 96 PHE A O 1
ATOM 789 N N . ASP A 1 97 ? 5.880 -2.397 -13.242 1.00 75.75 97 ASP A N 1
ATOM 790 C CA . ASP A 1 97 ? 4.631 -2.093 -13.955 1.00 75.75 97 ASP A CA 1
ATOM 791 C C . ASP A 1 97 ? 4.629 -2.576 -15.418 1.00 75.75 97 ASP A C 1
ATOM 793 O O . ASP A 1 97 ? 3.640 -3.114 -15.912 1.00 75.75 97 ASP A O 1
ATOM 797 N N . ARG A 1 98 ? 5.775 -2.499 -16.105 1.00 76.50 98 ARG A N 1
ATOM 798 C CA . ARG A 1 98 ? 5.929 -2.926 -17.511 1.00 76.50 98 ARG A CA 1
ATOM 799 C C . ARG A 1 98 ? 5.984 -4.451 -17.717 1.00 76.50 98 ARG A C 1
ATOM 801 O O . ARG A 1 98 ? 6.476 -4.908 -18.745 1.00 76.50 98 ARG A O 1
ATOM 808 N N . GLY A 1 99 ? 5.506 -5.243 -16.756 1.00 69.31 99 GLY A N 1
ATOM 809 C CA . GLY A 1 99 ? 5.485 -6.710 -16.832 1.00 69.31 99 GLY A CA 1
ATOM 810 C C . GLY A 1 99 ? 6.507 -7.420 -15.938 1.00 69.31 99 GLY A C 1
ATOM 811 O O . GLY A 1 99 ? 6.726 -8.625 -16.087 1.00 69.31 99 GLY A O 1
ATOM 812 N N . GLY A 1 100 ? 7.109 -6.719 -14.972 1.00 67.06 100 GLY A N 1
ATOM 813 C CA . GLY A 1 100 ? 7.941 -7.344 -13.938 1.00 67.06 100 GLY A CA 1
ATOM 814 C C . GLY A 1 100 ? 7.147 -8.264 -13.001 1.00 67.06 100 GLY A C 1
ATOM 815 O O . GLY A 1 100 ? 7.703 -9.228 -12.486 1.00 67.06 100 GLY A O 1
ATOM 816 N N . TYR A 1 101 ? 5.832 -8.061 -12.863 1.00 66.81 101 TYR A N 1
ATOM 817 C CA . TYR A 1 101 ? 4.942 -9.035 -12.210 1.00 66.81 101 TYR A CA 1
ATOM 818 C C . TYR A 1 101 ? 4.786 -10.350 -12.996 1.00 66.81 101 TYR A C 1
ATOM 820 O O . TYR A 1 101 ? 4.479 -11.378 -12.395 1.00 66.81 101 TYR A O 1
ATOM 828 N N . ALA A 1 102 ? 5.007 -10.341 -14.318 1.00 60.91 102 ALA A N 1
ATOM 829 C CA . ALA A 1 102 ? 4.906 -11.523 -15.181 1.00 60.91 102 ALA A CA 1
ATOM 830 C C . ALA A 1 102 ? 6.249 -12.257 -15.362 1.00 60.91 102 ALA A C 1
ATOM 832 O O . ALA A 1 102 ? 6.269 -13.439 -15.704 1.00 60.91 102 ALA A O 1
ATOM 833 N N . THR A 1 103 ? 7.377 -11.581 -15.115 1.00 52.53 103 THR A N 1
ATOM 834 C CA . THR A 1 103 ? 8.713 -12.094 -15.446 1.00 52.53 103 THR A CA 1
ATOM 835 C C . THR A 1 103 ? 9.569 -12.258 -14.187 1.00 52.53 103 THR A C 1
ATOM 837 O O . THR A 1 103 ? 10.142 -11.297 -13.692 1.00 52.53 103 THR A O 1
ATOM 840 N N . ARG A 1 104 ? 9.718 -13.517 -13.745 1.00 48.41 104 ARG A N 1
ATOM 841 C CA . ARG A 1 104 ? 10.670 -14.036 -12.733 1.00 48.41 104 ARG A CA 1
ATOM 842 C C . ARG A 1 104 ? 10.381 -13.666 -11.269 1.00 48.41 104 ARG A C 1
ATOM 844 O O . ARG A 1 104 ? 10.515 -12.537 -10.830 1.00 48.41 104 ARG A O 1
ATOM 851 N N . SER A 1 105 ? 9.941 -14.632 -10.457 1.00 45.97 105 SER A N 1
ATOM 852 C CA . SER A 1 105 ? 10.816 -15.554 -9.705 1.00 45.97 105 SER A CA 1
ATOM 853 C C . SER A 1 105 ? 11.917 -14.807 -8.948 1.00 45.97 105 SER A C 1
ATOM 855 O O . SER A 1 105 ? 12.988 -14.614 -9.505 1.00 45.97 105 SER A O 1
ATOM 857 N N . HIS A 1 106 ? 11.604 -14.335 -7.739 1.00 37.09 106 HIS A N 1
ATOM 858 C CA . HIS A 1 106 ? 12.416 -14.299 -6.508 1.00 37.09 106 HIS A CA 1
ATOM 859 C C . HIS A 1 106 ? 11.581 -13.513 -5.476 1.00 37.09 106 HIS A C 1
ATOM 861 O O . HIS A 1 106 ? 11.612 -12.290 -5.435 1.00 37.09 106 HIS A O 1
ATOM 867 N N . GLY A 1 107 ? 10.752 -14.221 -4.699 1.00 47.28 107 GLY A N 1
ATOM 868 C CA . GLY A 1 107 ? 10.104 -13.670 -3.497 1.00 47.28 107 GLY A CA 1
ATOM 869 C C . GLY A 1 107 ? 8.710 -13.044 -3.646 1.00 47.28 107 GLY A C 1
ATOM 870 O O . GLY A 1 107 ? 8.089 -12.693 -2.643 1.00 47.28 107 GLY A O 1
ATOM 871 N N . VAL A 1 108 ? 8.158 -12.969 -4.859 1.00 51.53 108 VAL A N 1
ATOM 872 C CA . VAL A 1 108 ? 6.794 -12.468 -5.061 1.00 51.53 108 VAL A CA 1
ATOM 873 C C . VAL A 1 108 ? 5.775 -13.566 -4.741 1.00 51.53 108 VAL A C 1
ATOM 875 O O . VAL A 1 108 ? 5.597 -14.512 -5.505 1.00 51.53 108 VAL A O 1
ATOM 878 N N . VAL A 1 109 ? 5.093 -13.443 -3.602 1.00 58.94 109 VAL A N 1
ATOM 879 C CA . VAL A 1 109 ? 3.944 -14.295 -3.268 1.00 58.94 109 VAL A CA 1
ATOM 880 C C . VAL A 1 109 ? 2.712 -13.694 -3.936 1.00 58.94 109 VAL A C 1
ATOM 882 O O . VAL A 1 109 ? 2.222 -12.655 -3.491 1.00 58.94 109 VAL A O 1
ATOM 885 N N . SER A 1 110 ? 2.232 -14.327 -5.007 1.00 65.19 110 SER A N 1
ATOM 886 C CA . SER A 1 110 ? 0.969 -13.959 -5.645 1.00 65.19 110 SER A CA 1
ATOM 887 C C . SER A 1 110 ? -0.213 -14.585 -4.905 1.00 65.19 110 SER A C 1
ATOM 889 O O . SER A 1 110 ? -0.146 -15.722 -4.425 1.00 65.19 110 SER A O 1
ATOM 891 N N . ARG A 1 111 ? -1.309 -13.836 -4.782 1.00 70.06 111 ARG A N 1
ATOM 892 C CA . ARG A 1 111 ? -2.604 -14.354 -4.319 1.00 70.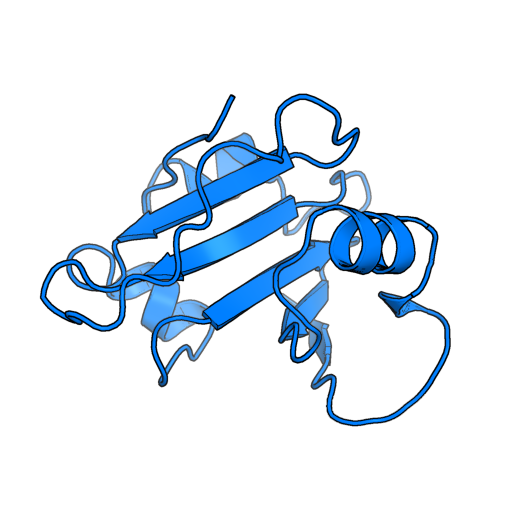06 111 ARG A CA 1
ATOM 893 C C . ARG A 1 111 ? -3.717 -13.770 -5.172 1.00 70.06 111 ARG A C 1
ATOM 895 O O . ARG A 1 111 ? -3.674 -12.585 -5.487 1.00 70.06 111 ARG A O 1
ATOM 902 N N . HIS A 1 112 ? -4.712 -14.587 -5.494 1.00 72.81 112 HIS A N 1
ATOM 903 C CA . HIS A 1 112 ? -5.977 -14.080 -6.011 1.00 72.81 112 HIS A CA 1
ATOM 904 C C . HIS A 1 112 ? -6.752 -13.393 -4.889 1.00 72.81 112 HIS A C 1
ATOM 906 O O . HIS A 1 112 ? -6.732 -13.865 -3.745 1.00 72.81 112 HIS A O 1
ATOM 912 N N . ILE A 1 113 ? -7.393 -12.282 -5.230 1.00 67.44 113 ILE A N 1
ATOM 913 C CA . ILE A 1 113 ? -8.207 -11.459 -4.331 1.00 67.44 113 ILE A CA 1
ATOM 914 C C . ILE A 1 113 ? -9.638 -11.308 -4.828 1.00 67.44 113 ILE A C 1
ATOM 916 O O . ILE A 1 113 ? -9.886 -11.470 -6.047 1.00 67.44 113 ILE A O 1
#

Sequence (113 aa):
MVITLTADTFDVLTQATSEHAGVWFVNFYAPWYNHFNTLKPAFDDLAPVLATVDASEHFQLTSRFRIRTYPIIMVFVHRSMYAYQGSRTVRDLLAFDRGGYATRSHGVVSRHI

Nearest PDB structures (foldseek):
  3idv-assembly1_A  TM=7.691E-01  e=7.003E-07  Homo sapiens
  5ayl-assembly1_A  TM=7.832E-01  e=1.845E-05  Mus musculus
  5d96-assembly1_D  TM=7.890E-01  e=5.913E-04  Mus musculus
  4ij3-assembly1_A  TM=6.501E-01  e=4.263E-04  Homo sapiens
  6hf1-assembly1_D  TM=6.891E-01  e=1.297E-03  Mus musculus